Protein AF-A0A8T4PJ36-F1 (afdb_monomer_lite)

Structure (mmCIF, N/CA/C/O backbone):
data_AF-A0A8T4PJ36-F1
#
_entry.id   AF-A0A8T4PJ36-F1
#
loop_
_atom_site.group_PDB
_atom_site.id
_atom_site.type_symbol
_atom_site.label_atom_id
_atom_site.label_alt_id
_atom_site.label_comp_id
_atom_site.label_asym_id
_atom_site.label_entity_id
_atom_site.label_seq_id
_atom_site.pdbx_PDB_ins_code
_atom_site.Cartn_x
_atom_site.Cartn_y
_atom_site.Cartn_z
_atom_site.occupancy
_atom_site.B_iso_or_equiv
_atom_site.auth_seq_id
_atom_site.auth_comp_id
_atom_site.auth_asym_id
_atom_site.auth_atom_id
_atom_site.pdbx_PDB_model_num
ATOM 1 N N . MET A 1 1 ? 32.831 -8.551 37.225 1.00 59.91 1 MET A N 1
ATOM 2 C CA . MET A 1 1 ? 31.704 -7.649 36.866 1.00 59.91 1 MET A CA 1
ATOM 3 C C . MET A 1 1 ? 31.939 -6.728 35.650 1.00 59.91 1 MET A C 1
ATOM 5 O O . MET A 1 1 ? 30.963 -6.412 34.984 1.00 59.91 1 MET A O 1
ATOM 9 N N . ARG A 1 2 ? 33.161 -6.262 35.319 1.00 71.38 2 ARG A N 1
ATOM 10 C CA . ARG A 1 2 ? 33.381 -5.306 34.196 1.00 71.38 2 ARG A CA 1
ATOM 11 C C . ARG A 1 2 ? 33.255 -5.932 32.795 1.00 71.38 2 ARG A C 1
ATOM 13 O O . ARG A 1 2 ? 32.630 -5.338 31.926 1.00 71.38 2 ARG A O 1
ATOM 20 N N . PHE A 1 3 ? 33.757 -7.153 32.607 1.00 81.69 3 PHE A N 1
ATOM 21 C CA . PHE A 1 3 ? 33.689 -7.878 31.329 1.00 81.69 3 PHE A CA 1
ATOM 22 C C . PHE A 1 3 ? 32.245 -8.191 30.891 1.00 81.69 3 PHE A C 1
ATOM 24 O O . PHE A 1 3 ? 31.848 -7.902 29.768 1.00 81.69 3 PHE A O 1
ATOM 31 N N . GLN A 1 4 ? 31.407 -8.656 31.824 1.00 79.31 4 GLN A N 1
ATOM 32 C CA . GLN A 1 4 ? 29.976 -8.886 31.579 1.00 79.31 4 GLN A CA 1
ATOM 33 C C . GLN A 1 4 ? 29.222 -7.599 31.192 1.00 79.31 4 GLN A C 1
ATOM 35 O O . GLN A 1 4 ? 28.296 -7.649 30.386 1.00 79.31 4 GLN A O 1
ATOM 40 N N . LYS A 1 5 ? 29.621 -6.433 31.728 1.00 81.19 5 LYS A N 1
ATOM 41 C CA . LYS A 1 5 ? 29.044 -5.133 31.338 1.00 81.19 5 LYS A CA 1
ATOM 42 C C . LYS A 1 5 ? 29.459 -4.720 29.920 1.00 81.19 5 LYS A C 1
ATOM 44 O O . LYS A 1 5 ? 28.633 -4.172 29.197 1.00 81.19 5 LYS A O 1
ATOM 49 N N . ALA A 1 6 ? 30.696 -5.009 29.512 1.00 83.88 6 ALA A N 1
ATOM 50 C CA . ALA A 1 6 ? 31.179 -4.725 28.159 1.00 83.88 6 ALA A CA 1
ATOM 51 C C . ALA A 1 6 ? 30.429 -5.553 27.101 1.00 83.88 6 ALA A C 1
ATOM 53 O O . ALA A 1 6 ? 29.940 -4.987 26.126 1.00 83.88 6 ALA A O 1
ATOM 54 N N . ILE A 1 7 ? 30.233 -6.854 27.347 1.00 83.75 7 ILE A N 1
ATOM 55 C CA . ILE A 1 7 ? 29.456 -7.734 26.456 1.00 83.75 7 ILE A CA 1
ATOM 56 C C . ILE A 1 7 ? 28.012 -7.236 26.307 1.00 83.75 7 ILE A C 1
ATOM 58 O O . ILE A 1 7 ? 27.528 -7.096 25.187 1.00 83.75 7 ILE A O 1
ATOM 62 N N . LYS A 1 8 ? 27.341 -6.882 27.413 1.00 78.50 8 LYS A N 1
ATOM 63 C CA . LYS A 1 8 ? 25.973 -6.333 27.365 1.00 78.50 8 LYS A CA 1
ATOM 64 C C . LYS A 1 8 ? 25.879 -5.046 26.538 1.00 78.50 8 LYS A C 1
ATOM 66 O O . LYS A 1 8 ? 24.900 -4.858 25.825 1.00 78.50 8 LYS A O 1
ATOM 71 N N . LYS A 1 9 ? 26.892 -4.174 26.604 1.00 80.06 9 LYS A N 1
ATOM 72 C CA . LYS A 1 9 ? 26.925 -2.922 25.833 1.00 80.06 9 LYS A CA 1
ATOM 73 C C . LYS A 1 9 ? 27.139 -3.171 24.339 1.00 80.06 9 LYS A C 1
ATOM 75 O O . LYS A 1 9 ? 26.479 -2.533 23.531 1.00 80.06 9 LYS A O 1
ATOM 80 N N . ILE A 1 10 ? 28.005 -4.118 23.976 1.00 84.44 10 ILE A N 1
ATOM 81 C CA . ILE A 1 10 ? 28.217 -4.521 22.577 1.00 84.44 10 ILE A CA 1
ATOM 82 C C . ILE A 1 10 ? 26.946 -5.145 22.004 1.00 84.44 10 ILE A C 1
ATOM 84 O O . ILE A 1 10 ? 26.546 -4.787 20.904 1.00 84.44 10 ILE A O 1
ATOM 88 N N . MET A 1 11 ? 26.273 -6.015 22.762 1.00 81.38 11 MET A N 1
ATOM 89 C CA . MET A 1 11 ? 25.001 -6.597 22.330 1.00 81.38 11 MET A CA 1
ATOM 90 C C . MET A 1 11 ? 23.935 -5.522 22.118 1.00 81.38 11 MET A C 1
ATOM 92 O O . MET A 1 11 ? 23.313 -5.519 21.066 1.00 81.38 11 MET A O 1
ATOM 96 N N . ALA A 1 12 ? 23.778 -4.580 23.056 1.00 80.31 12 ALA A N 1
ATOM 97 C CA . ALA A 1 12 ? 22.818 -3.481 22.930 1.00 80.31 12 ALA A CA 1
ATOM 98 C C . ALA A 1 12 ? 23.116 -2.547 21.740 1.00 80.31 12 ALA A C 1
ATOM 100 O O . ALA A 1 12 ? 22.200 -2.094 21.059 1.00 80.31 12 ALA A O 1
ATOM 101 N N . LEU A 1 13 ? 24.394 -2.269 21.468 1.00 82.00 13 LEU A N 1
ATOM 102 C CA . LEU A 1 13 ? 24.802 -1.493 20.295 1.00 82.00 13 LEU A CA 1
ATOM 103 C C . LEU A 1 13 ? 24.613 -2.287 18.998 1.00 82.00 13 LEU A C 1
ATOM 105 O O . LEU A 1 13 ? 24.223 -1.706 17.994 1.00 82.00 13 LEU A O 1
ATOM 109 N N . GLY A 1 14 ? 24.836 -3.601 19.020 1.00 80.62 14 GLY A N 1
ATOM 110 C CA . GLY A 1 14 ? 24.596 -4.491 17.888 1.00 80.62 14 GLY A CA 1
ATOM 111 C C . GLY A 1 14 ? 23.115 -4.578 17.526 1.00 80.62 14 GLY A C 1
ATOM 112 O O . GLY A 1 14 ? 22.766 -4.426 16.358 1.00 80.62 14 GLY A O 1
ATOM 113 N N . THR A 1 15 ? 22.223 -4.736 18.508 1.00 79.00 15 THR A N 1
ATOM 114 C CA . THR A 1 15 ? 20.771 -4.687 18.267 1.00 79.00 15 THR A CA 1
ATOM 115 C C . THR A 1 15 ? 20.307 -3.305 17.818 1.00 79.00 15 THR A C 1
ATOM 117 O O . THR A 1 15 ? 19.521 -3.212 16.882 1.00 79.00 15 THR A O 1
ATOM 120 N N . GLY A 1 16 ? 20.828 -2.223 18.401 1.00 78.94 16 GLY A N 1
ATOM 121 C CA . GLY A 1 16 ? 20.504 -0.864 17.954 1.00 78.94 16 GLY A CA 1
ATOM 122 C C . GLY A 1 16 ? 20.959 -0.585 16.517 1.00 78.94 16 GLY A C 1
ATOM 123 O O . GLY A 1 16 ? 20.171 -0.126 15.695 1.00 78.94 16 GLY A O 1
ATOM 124 N N . ALA A 1 17 ? 22.205 -0.924 16.183 1.00 80.81 17 ALA A N 1
ATOM 125 C CA . ALA A 1 17 ? 22.762 -0.732 14.845 1.00 80.81 17 ALA A CA 1
ATOM 126 C C . ALA A 1 17 ? 22.070 -1.610 13.793 1.00 80.81 17 ALA A C 1
ATOM 128 O O . ALA A 1 17 ? 21.836 -1.151 12.679 1.00 80.81 17 ALA A O 1
ATOM 129 N N . THR A 1 18 ? 21.697 -2.845 14.140 1.00 81.12 18 THR A N 1
ATOM 130 C CA . THR A 1 18 ? 20.931 -3.717 13.234 1.00 81.12 18 THR A CA 1
ATOM 131 C C . THR A 1 18 ? 19.506 -3.220 13.036 1.00 81.12 18 THR A C 1
ATOM 133 O O . THR A 1 18 ? 19.039 -3.231 11.904 1.00 81.12 18 THR A O 1
ATOM 136 N N . MET A 1 19 ? 18.833 -2.709 14.072 1.00 84.50 19 MET A N 1
ATOM 137 C CA . MET A 1 19 ? 17.517 -2.081 13.916 1.00 84.50 19 MET A CA 1
ATOM 138 C C . MET A 1 19 ? 17.584 -0.815 13.060 1.00 84.50 19 MET A C 1
ATOM 140 O O . MET A 1 19 ? 16.771 -0.651 12.158 1.00 84.50 19 MET A O 1
ATOM 144 N N . MET A 1 20 ? 18.575 0.053 13.274 1.00 82.12 20 MET A N 1
ATOM 145 C CA . MET A 1 20 ? 18.775 1.235 12.429 1.00 82.12 20 MET A CA 1
ATOM 146 C C . MET A 1 20 ? 19.112 0.848 10.987 1.00 82.12 20 MET A C 1
ATOM 148 O O . MET A 1 20 ? 18.543 1.410 10.056 1.00 82.12 20 MET A O 1
ATOM 152 N N . GLY A 1 21 ? 19.989 -0.139 10.794 1.00 78.50 21 GLY A N 1
ATOM 153 C CA . GLY A 1 21 ? 20.327 -0.671 9.478 1.00 78.50 21 GLY A CA 1
ATOM 154 C C . GLY A 1 21 ? 19.112 -1.270 8.771 1.00 78.50 21 GLY A C 1
ATOM 155 O O . GLY A 1 21 ? 18.865 -0.940 7.619 1.00 78.50 21 GLY A O 1
ATOM 156 N N . ALA A 1 22 ? 18.308 -2.077 9.463 1.00 78.00 22 ALA A N 1
ATOM 157 C CA . ALA A 1 22 ? 17.088 -2.663 8.918 1.00 78.00 22 ALA A CA 1
ATOM 158 C C . ALA A 1 22 ? 16.047 -1.596 8.551 1.00 78.00 22 ALA A C 1
ATOM 160 O O . ALA A 1 22 ? 15.461 -1.671 7.475 1.00 78.00 22 ALA A O 1
ATOM 161 N N . THR A 1 23 ? 15.852 -0.578 9.394 1.00 76.25 23 THR A N 1
ATOM 162 C CA . THR A 1 23 ? 14.922 0.526 9.112 1.00 76.25 23 THR A CA 1
ATOM 163 C C . THR A 1 23 ? 15.378 1.354 7.918 1.00 76.25 23 THR A C 1
ATOM 165 O O . THR A 1 23 ? 14.569 1.666 7.051 1.00 76.25 23 THR A O 1
ATOM 168 N N . LEU A 1 24 ? 16.670 1.686 7.838 1.00 74.50 24 LEU A N 1
ATOM 169 C CA . LEU A 1 24 ? 17.213 2.432 6.706 1.00 74.50 24 LEU A CA 1
ATOM 170 C C . LEU A 1 24 ? 17.113 1.610 5.420 1.00 74.50 24 LEU A C 1
ATOM 172 O O . LEU A 1 24 ? 16.581 2.100 4.433 1.00 74.50 24 LEU A O 1
ATOM 176 N N . MET A 1 25 ? 17.538 0.346 5.435 1.00 73.12 25 MET A N 1
ATOM 177 C CA . MET A 1 25 ? 17.457 -0.533 4.263 1.00 73.12 25 MET A CA 1
ATOM 178 C C . MET A 1 25 ? 16.007 -0.793 3.829 1.00 73.12 25 MET A C 1
ATOM 180 O O . MET A 1 25 ? 15.721 -0.780 2.635 1.00 73.12 25 MET A O 1
ATOM 184 N N . GLY A 1 26 ? 15.076 -0.954 4.775 1.00 67.12 26 GLY A N 1
ATOM 185 C CA . GLY A 1 26 ? 13.643 -1.052 4.490 1.00 67.12 26 GLY A CA 1
ATOM 186 C C . GLY A 1 26 ? 13.064 0.235 3.894 1.00 67.12 26 GLY A C 1
ATOM 187 O O . GLY A 1 26 ? 12.284 0.173 2.947 1.00 67.12 26 GLY A O 1
ATOM 188 N N . ALA A 1 27 ? 13.486 1.402 4.387 1.00 64.12 27 ALA A N 1
ATOM 189 C CA . ALA A 1 27 ? 13.079 2.694 3.839 1.00 64.12 27 ALA A CA 1
ATOM 190 C C . ALA A 1 27 ? 13.643 2.928 2.430 1.00 64.12 27 ALA A C 1
ATOM 192 O O . ALA A 1 27 ? 12.915 3.398 1.564 1.00 64.12 27 ALA A O 1
ATOM 193 N N . PHE A 1 28 ? 14.897 2.552 2.164 1.00 63.66 28 PHE A N 1
ATOM 194 C CA . PHE A 1 28 ? 15.484 2.646 0.823 1.00 63.66 28 PHE A CA 1
ATOM 195 C C . PHE A 1 28 ? 14.823 1.685 -0.173 1.00 63.66 28 PHE A C 1
ATOM 197 O O . PHE A 1 28 ? 14.635 2.058 -1.327 1.00 63.66 28 PHE A O 1
ATOM 204 N N . ALA A 1 29 ? 14.400 0.497 0.266 1.00 60.53 29 ALA A N 1
ATOM 205 C CA . ALA A 1 29 ? 13.622 -0.421 -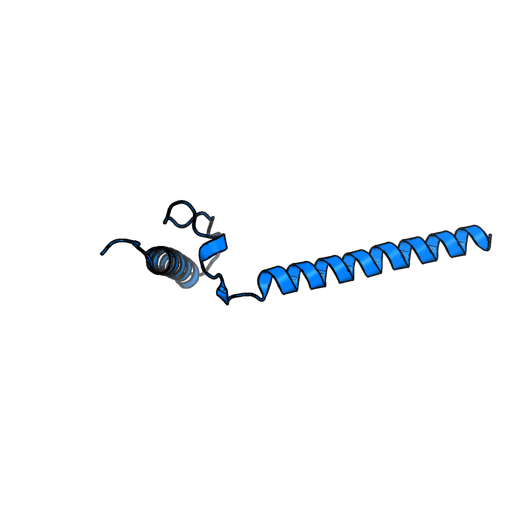0.569 1.00 60.53 29 ALA A CA 1
ATOM 206 C C . ALA A 1 29 ? 12.211 0.111 -0.899 1.00 60.53 29 ALA A C 1
ATOM 208 O O . ALA A 1 29 ? 11.664 -0.225 -1.945 1.00 60.53 29 ALA A O 1
ATOM 209 N N . ALA A 1 30 ? 11.630 0.948 -0.033 1.00 56.66 30 ALA A N 1
ATOM 210 C CA . ALA A 1 30 ? 10.333 1.598 -0.247 1.00 56.66 30 ALA A CA 1
ATOM 211 C C . ALA A 1 30 ? 10.426 2.973 -0.942 1.00 56.66 30 ALA A C 1
ATOM 213 O O . ALA A 1 30 ? 9.415 3.480 -1.424 1.00 56.66 30 ALA A O 1
ATOM 214 N N . ALA A 1 31 ? 11.612 3.591 -0.982 1.00 55.41 31 ALA A N 1
ATOM 215 C CA . ALA A 1 31 ? 11.819 4.930 -1.536 1.00 55.41 31 ALA A CA 1
ATOM 216 C C . ALA A 1 31 ? 11.861 4.956 -3.069 1.00 55.41 31 ALA A C 1
ATOM 218 O O . ALA A 1 31 ? 11.644 6.014 -3.662 1.00 55.41 31 ALA A O 1
ATOM 219 N N . ASP A 1 32 ? 12.122 3.821 -3.721 1.00 62.91 32 ASP A N 1
ATOM 220 C CA . ASP A 1 32 ? 12.145 3.768 -5.177 1.00 62.91 32 ASP A CA 1
ATOM 221 C C . ASP A 1 32 ? 10.734 3.583 -5.760 1.00 62.91 32 ASP A C 1
ATOM 223 O O . ASP A 1 32 ? 10.302 2.485 -6.121 1.00 62.91 32 ASP A O 1
ATOM 227 N N . LEU A 1 33 ? 10.001 4.697 -5.858 1.00 70.00 33 LEU A N 1
ATOM 228 C CA . LEU A 1 33 ? 8.732 4.770 -6.587 1.00 70.00 33 LEU A CA 1
ATOM 229 C C . LEU A 1 33 ? 8.908 4.591 -8.104 1.00 70.00 33 LEU A C 1
ATOM 231 O O . LEU A 1 33 ? 7.897 4.457 -8.793 1.00 70.00 33 LEU A O 1
ATOM 235 N N . ALA A 1 34 ? 10.134 4.560 -8.649 1.00 73.56 34 ALA A N 1
ATOM 236 C CA . ALA A 1 34 ? 10.334 4.354 -10.086 1.00 73.56 34 ALA A CA 1
ATOM 237 C C . ALA A 1 34 ? 9.779 3.001 -10.556 1.00 73.56 34 ALA A C 1
ATOM 239 O O . ALA A 1 34 ? 9.367 2.868 -11.705 1.00 73.56 34 ALA A O 1
ATOM 240 N N . ASN A 1 35 ? 9.712 2.022 -9.648 1.00 74.56 35 ASN A N 1
AT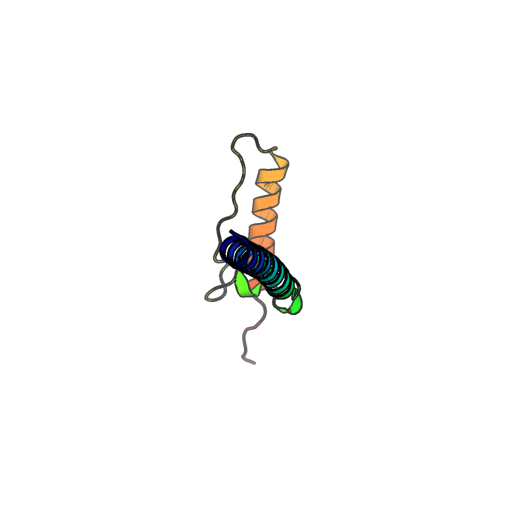OM 241 C CA . ASN A 1 35 ? 9.171 0.695 -9.921 1.00 74.56 35 ASN A CA 1
ATOM 242 C C . ASN A 1 35 ? 7.689 0.551 -9.538 1.00 74.56 35 ASN A C 1
ATOM 244 O O . ASN A 1 35 ? 7.147 -0.548 -9.622 1.00 74.56 35 ASN A O 1
ATOM 248 N N . TYR A 1 36 ? 6.999 1.613 -9.112 1.00 77.00 36 TYR A N 1
ATOM 249 C CA . TYR A 1 36 ? 5.557 1.555 -8.862 1.00 77.00 36 TYR A CA 1
ATOM 250 C C . TYR A 1 36 ? 4.787 1.434 -10.194 1.00 77.00 36 TYR A C 1
ATOM 252 O O . TYR A 1 36 ? 5.074 2.190 -11.121 1.00 77.00 36 TYR A O 1
ATOM 260 N N . PRO A 1 37 ? 3.790 0.533 -10.327 1.00 82.00 37 PRO A N 1
ATOM 261 C CA . PRO A 1 37 ? 3.163 -0.306 -9.296 1.00 82.00 37 PRO A CA 1
ATOM 262 C C . PRO A 1 37 ? 3.692 -1.754 -9.211 1.00 82.00 37 PRO A C 1
ATOM 264 O O . PRO A 1 37 ? 3.046 -2.591 -8.583 1.00 82.00 37 PRO A O 1
ATOM 267 N N . ALA A 1 38 ? 4.834 -2.083 -9.822 1.00 82.62 38 ALA A N 1
ATOM 268 C CA . ALA A 1 38 ? 5.309 -3.456 -10.036 1.00 82.62 38 ALA A CA 1
ATOM 269 C C . ALA A 1 38 ? 5.312 -4.380 -8.796 1.00 82.62 38 ALA A C 1
ATOM 271 O O . ALA A 1 38 ? 4.898 -5.528 -8.953 1.00 82.62 38 ALA A O 1
ATOM 272 N N . PRO A 1 39 ? 5.667 -3.943 -7.564 1.00 83.75 39 PRO A N 1
ATOM 273 C CA . PRO A 1 39 ? 5.597 -4.804 -6.374 1.00 83.75 39 PRO A CA 1
ATOM 274 C C . PRO A 1 39 ? 4.195 -5.341 -6.056 1.00 83.75 39 PRO A C 1
ATOM 276 O O . PRO A 1 39 ? 4.057 -6.338 -5.350 1.00 83.75 39 PRO A O 1
ATOM 279 N N . PHE A 1 40 ? 3.156 -4.683 -6.571 1.00 86.38 40 PHE A N 1
ATOM 280 C CA . PHE A 1 40 ? 1.756 -5.027 -6.348 1.00 86.38 40 PHE A CA 1
ATOM 281 C C . PHE A 1 40 ? 1.097 -5.655 -7.574 1.00 86.38 40 PHE A C 1
ATOM 283 O O . PHE A 1 40 ? -0.098 -5.933 -7.532 1.00 86.38 40 PHE A O 1
ATOM 290 N N . ILE A 1 41 ? 1.835 -5.865 -8.669 1.00 86.06 41 ILE A N 1
ATOM 291 C CA . ILE A 1 41 ? 1.315 -6.457 -9.901 1.00 86.06 41 ILE A CA 1
ATOM 292 C C . ILE A 1 41 ? 1.954 -7.825 -10.117 1.00 86.06 41 ILE A C 1
ATOM 294 O O . ILE A 1 41 ? 3.173 -7.971 -10.132 1.00 86.06 41 ILE A O 1
ATOM 298 N N . LYS A 1 42 ? 1.120 -8.838 -10.344 1.00 83.88 42 LYS A N 1
ATOM 299 C CA . LYS A 1 42 ? 1.544 -10.176 -10.752 1.00 83.88 42 LYS A CA 1
ATOM 300 C C . LYS A 1 42 ? 0.710 -10.609 -11.950 1.00 83.88 42 LYS A C 1
ATOM 302 O O . LYS A 1 42 ? -0.511 -10.489 -11.925 1.00 83.88 42 LYS A O 1
ATOM 307 N N . ASP A 1 43 ? 1.364 -11.067 -13.015 1.00 82.88 43 ASP A N 1
ATOM 308 C CA . ASP A 1 43 ? 0.703 -11.515 -14.251 1.00 82.88 43 ASP A CA 1
ATOM 309 C C . ASP A 1 43 ? -0.253 -10.459 -14.857 1.00 82.88 43 ASP A C 1
ATOM 311 O O . ASP A 1 43 ? -1.335 -10.776 -15.354 1.00 82.88 43 ASP A O 1
ATOM 315 N N . GLY A 1 44 ? 0.122 -9.174 -14.771 1.00 79.88 44 GLY A N 1
ATOM 316 C CA . GLY A 1 44 ? -0.680 -8.047 -15.274 1.00 79.88 44 GLY A CA 1
ATOM 317 C C . GLY A 1 44 ? -1.925 -7.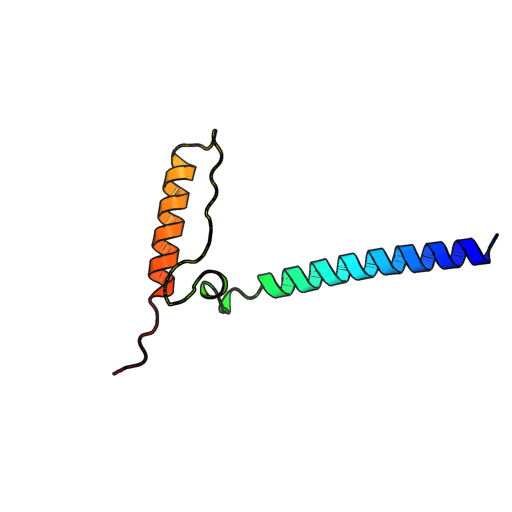720 -14.437 1.00 79.88 44 GLY A C 1
ATOM 318 O O . GLY A 1 44 ? -2.771 -6.928 -14.860 1.00 79.88 44 GLY A O 1
ATOM 319 N N . LYS A 1 45 ? -2.057 -8.322 -13.253 1.00 83.56 45 LYS A N 1
ATOM 320 C CA . LYS A 1 45 ? -3.166 -8.098 -12.325 1.00 83.56 45 LYS A CA 1
ATOM 321 C C . LYS A 1 45 ? -2.660 -7.576 -10.995 1.00 83.56 45 LYS A C 1
ATOM 323 O O . LYS A 1 45 ? -1.579 -7.953 -10.544 1.00 83.56 45 LYS A O 1
ATOM 328 N N . PHE A 1 46 ? -3.467 -6.740 -10.353 1.00 86.56 46 PHE A N 1
ATOM 329 C CA . PHE A 1 46 ? -3.214 -6.364 -8.970 1.00 86.56 46 PHE A CA 1
ATOM 330 C C . PHE A 1 46 ? -3.209 -7.609 -8.068 1.00 86.56 46 PHE A C 1
ATOM 332 O O . PHE A 1 46 ? -4.108 -8.447 -8.133 1.00 86.56 46 PHE A O 1
ATOM 339 N N . ASN A 1 47 ? -2.176 -7.725 -7.241 1.00 88.50 47 ASN A N 1
ATOM 340 C CA . ASN A 1 47 ? -1.940 -8.817 -6.312 1.00 88.50 47 ASN A CA 1
ATOM 341 C C . ASN A 1 47 ? -1.662 -8.237 -4.921 1.00 88.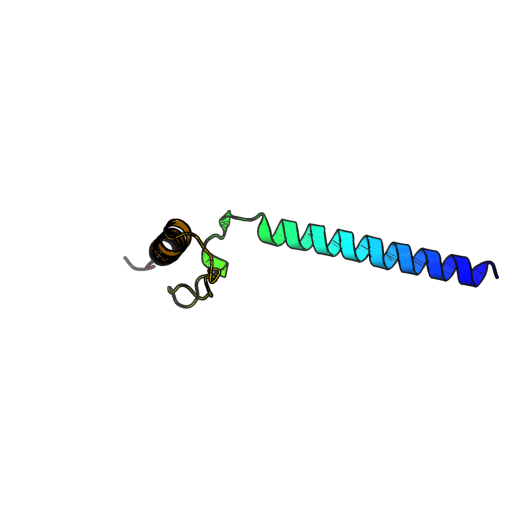50 47 ASN A C 1
ATOM 343 O O . ASN A 1 47 ? -0.514 -8.028 -4.528 1.00 88.50 47 ASN A O 1
ATOM 347 N N . GLY A 1 48 ? -2.735 -7.962 -4.187 1.00 88.00 48 GLY A N 1
ATOM 348 C CA . GLY A 1 48 ? -2.686 -7.420 -2.837 1.00 88.00 48 GLY A CA 1
ATOM 349 C C . GLY A 1 48 ? -4.066 -7.413 -2.190 1.00 88.00 48 GLY A C 1
ATOM 350 O O . GLY A 1 48 ? -5.075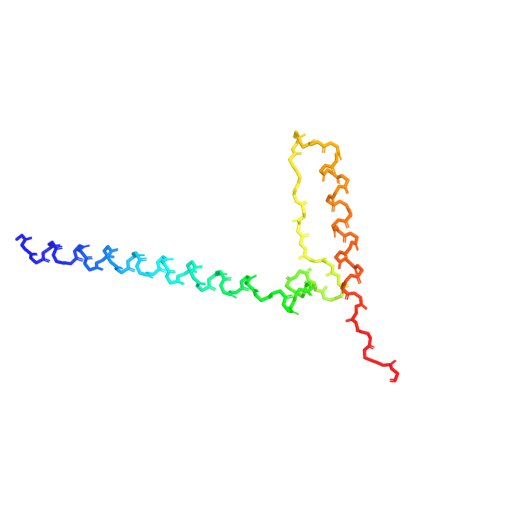 -7.685 -2.840 1.00 88.00 48 GLY A O 1
ATOM 351 N N . VAL A 1 49 ? -4.103 -7.100 -0.896 1.00 90.62 49 VAL A N 1
ATOM 352 C CA . VAL A 1 49 ? -5.349 -6.921 -0.144 1.00 90.62 49 VAL A CA 1
ATOM 353 C C . VAL A 1 49 ? -5.425 -5.471 0.295 1.00 90.62 49 VAL A C 1
ATOM 355 O O . VAL A 1 49 ? -4.515 -4.969 0.952 1.00 90.62 49 VAL A O 1
ATOM 358 N N . LEU A 1 50 ? -6.520 -4.812 -0.065 1.00 91.31 50 LEU A N 1
ATOM 359 C CA . LEU A 1 50 ? -6.858 -3.496 0.453 1.00 91.31 50 LEU A CA 1
ATOM 360 C C . LEU A 1 50 ? -7.773 -3.702 1.658 1.00 91.31 50 LEU A C 1
ATOM 362 O O . LEU A 1 50 ? -8.797 -4.376 1.555 1.00 91.31 50 LEU A O 1
ATOM 366 N N . VAL A 1 51 ? -7.369 -3.178 2.811 1.00 93.44 51 VAL A N 1
ATOM 367 C CA . VAL A 1 51 ? -8.075 -3.376 4.081 1.00 93.44 51 VAL A CA 1
ATOM 368 C C . VAL A 1 51 ? -8.735 -2.068 4.485 1.00 93.44 51 VAL A C 1
ATOM 370 O O . VAL A 1 51 ? -8.079 -1.031 4.533 1.00 93.44 51 VAL A O 1
ATOM 373 N N . VAL A 1 52 ? -10.024 -2.139 4.804 1.00 94.62 52 VAL A N 1
ATOM 374 C CA . VAL A 1 52 ? -10.818 -1.020 5.320 1.00 94.62 52 VAL A CA 1
ATOM 375 C C . VAL A 1 52 ? -11.391 -1.422 6.675 1.00 94.62 52 VAL A C 1
ATOM 377 O O . VAL A 1 52 ? -11.786 -2.573 6.865 1.00 94.62 52 VAL A O 1
ATOM 380 N N . GLY A 1 53 ? -11.389 -0.492 7.630 1.00 95.88 53 GLY A N 1
ATOM 381 C CA . GLY A 1 53 ? -11.939 -0.724 8.965 1.00 95.88 53 GLY A CA 1
ATOM 382 C C . GLY A 1 53 ? -13.463 -0.862 8.957 1.00 95.88 53 GLY A C 1
ATOM 383 O O . GLY A 1 53 ? -14.145 -0.285 8.116 1.00 95.88 53 GLY A O 1
ATOM 384 N N . ASP A 1 54 ? -14.007 -1.579 9.938 1.00 94.00 54 ASP A N 1
ATOM 385 C CA . ASP A 1 54 ? -15.455 -1.766 10.120 1.00 94.00 54 ASP A CA 1
ATOM 386 C C . ASP A 1 54 ? -16.213 -0.449 10.374 1.00 94.00 54 ASP A C 1
ATOM 388 O O . ASP A 1 54 ? -17.370 -0.305 9.987 1.00 94.00 54 ASP A O 1
ATOM 392 N N . LYS A 1 55 ? -15.543 0.516 11.011 1.00 95.69 55 LYS A N 1
ATOM 393 C CA . LYS A 1 55 ? -16.027 1.873 11.303 1.00 95.69 55 LYS A CA 1
ATOM 394 C C . LYS A 1 55 ? -15.439 2.932 10.368 1.00 95.69 55 LYS A C 1
ATOM 396 O O . LYS A 1 55 ? -15.428 4.108 10.728 1.00 95.69 55 LYS A O 1
ATOM 401 N N . ALA A 1 56 ? -14.882 2.530 9.227 1.00 93.88 56 ALA A N 1
ATOM 402 C CA . ALA A 1 56 ? -14.363 3.483 8.256 1.00 93.88 56 ALA A CA 1
ATOM 403 C C . ALA A 1 56 ? -15.494 4.357 7.702 1.00 93.88 56 ALA A C 1
ATOM 405 O O . ALA A 1 56 ? -16.652 3.929 7.636 1.00 93.88 56 ALA A O 1
ATOM 406 N N . ALA A 1 57 ? -15.160 5.584 7.314 1.00 96.69 57 ALA A N 1
ATOM 407 C CA . ALA A 1 57 ? -16.136 6.458 6.690 1.00 96.69 57 ALA A CA 1
ATOM 408 C C . ALA A 1 57 ? -16.5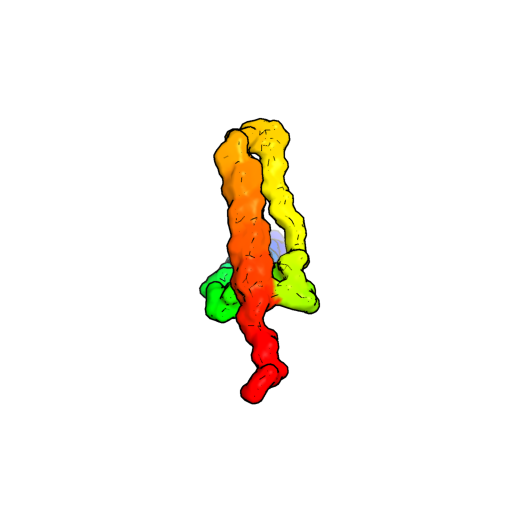16 5.897 5.307 1.00 96.69 57 ALA A C 1
ATOM 410 O O . ALA A 1 57 ? -15.759 5.135 4.696 1.00 96.69 57 ALA A O 1
ATOM 411 N N . ALA A 1 58 ? -17.697 6.249 4.796 1.00 94.12 58 ALA A N 1
ATOM 412 C CA . ALA A 1 58 ? -18.135 5.759 3.487 1.00 94.12 58 ALA A CA 1
ATOM 413 C C . ALA A 1 58 ? -17.155 6.180 2.375 1.00 94.12 58 ALA A C 1
ATOM 415 O O . ALA A 1 58 ? -16.922 5.437 1.420 1.00 94.12 58 ALA A O 1
ATOM 416 N N . GLU A 1 59 ? -16.533 7.345 2.541 1.00 95.88 59 GLU A N 1
ATOM 417 C CA . GLU A 1 59 ? -15.514 7.901 1.660 1.00 95.88 59 GLU A CA 1
ATOM 418 C C . GLU A 1 59 ? -14.269 7.007 1.582 1.00 95.88 59 GLU A C 1
ATOM 420 O O . GLU A 1 59 ? -13.724 6.831 0.495 1.00 95.88 59 GLU A O 1
ATOM 425 N N . ASP A 1 60 ? -13.858 6.378 2.688 1.00 94.62 60 ASP A N 1
ATOM 426 C CA . ASP A 1 60 ? -12.690 5.488 2.726 1.00 94.62 60 ASP A CA 1
ATOM 427 C C . ASP A 1 60 ? -12.953 4.187 1.954 1.00 94.62 60 ASP A C 1
ATOM 429 O O . ASP A 1 60 ? -12.082 3.680 1.244 1.00 94.62 60 ASP A O 1
ATOM 433 N N . VAL A 1 61 ? -14.179 3.658 2.047 1.00 93.00 61 VAL A N 1
ATOM 434 C CA . VAL A 1 61 ? -14.604 2.454 1.310 1.00 93.00 61 VAL A CA 1
ATOM 435 C C . VAL A 1 61 ? -14.597 2.719 -0.200 1.00 93.00 61 VAL A C 1
ATOM 437 O O . VAL A 1 61 ? -14.114 1.899 -0.990 1.00 93.00 61 VAL A O 1
ATOM 440 N N . ILE A 1 62 ? -15.108 3.883 -0.609 1.00 94.94 62 ILE A N 1
ATOM 441 C CA . ILE A 1 62 ? -15.118 4.299 -2.016 1.00 94.94 62 ILE A CA 1
ATOM 442 C C . ILE A 1 62 ? -13.689 4.589 -2.491 1.00 94.94 62 ILE A C 1
ATOM 444 O O . ILE A 1 62 ? -13.299 4.124 -3.563 1.00 94.94 62 ILE A O 1
ATOM 448 N N . GLY A 1 63 ? -12.886 5.279 -1.681 1.00 94.94 63 GLY A N 1
ATOM 449 C CA . GLY A 1 63 ? -11.493 5.596 -1.988 1.00 94.94 63 GLY A CA 1
ATOM 450 C C . GLY A 1 63 ? -10.643 4.347 -2.206 1.00 94.94 63 GLY A C 1
ATOM 451 O O . GLY A 1 63 ? -9.856 4.288 -3.149 1.00 94.94 63 GLY A O 1
ATOM 452 N N . VAL A 1 64 ? -10.853 3.291 -1.417 1.00 93.62 64 VAL A N 1
ATOM 453 C CA . VAL A 1 64 ? -10.180 2.004 -1.645 1.00 93.62 64 VAL A CA 1
ATOM 454 C C . VAL A 1 64 ? -10.557 1.377 -2.989 1.00 93.62 64 VAL A C 1
ATOM 456 O O . VAL A 1 64 ? -9.692 0.816 -3.665 1.00 93.62 64 VAL A O 1
ATOM 459 N N . SER A 1 65 ? -11.813 1.503 -3.414 1.00 92.12 65 SER A N 1
ATOM 460 C CA . SER A 1 65 ? -12.240 1.022 -4.734 1.00 92.12 65 SER A CA 1
ATOM 461 C C . SER A 1 65 ? -11.567 1.804 -5.869 1.00 92.12 65 SER A C 1
ATOM 463 O O . SER A 1 65 ? -11.130 1.205 -6.851 1.00 92.12 65 SER A O 1
ATOM 465 N N . ASP A 1 66 ? -11.419 3.122 -5.715 1.00 93.62 66 ASP A N 1
ATOM 466 C CA . ASP A 1 66 ? -10.702 3.975 -6.672 1.00 93.62 66 ASP A CA 1
ATOM 467 C C . ASP A 1 66 ? -9.207 3.609 -6.765 1.00 93.62 66 ASP A C 1
ATOM 469 O O . ASP A 1 66 ? -8.652 3.438 -7.857 1.00 93.62 66 ASP A O 1
ATOM 473 N N . ILE A 1 67 ? -8.561 3.350 -5.623 1.00 91.25 67 ILE A N 1
ATOM 474 C CA . ILE A 1 67 ? -7.179 2.851 -5.578 1.00 91.25 67 ILE A CA 1
ATOM 475 C C . ILE A 1 67 ? -7.067 1.508 -6.315 1.00 91.25 67 ILE A C 1
ATOM 477 O O . ILE A 1 67 ? -6.182 1.339 -7.152 1.00 91.25 67 ILE A O 1
ATOM 481 N N . ALA A 1 68 ? -7.980 0.565 -6.075 1.00 88.81 68 ALA A N 1
ATOM 482 C CA . ALA A 1 68 ? -7.957 -0.735 -6.747 1.00 88.81 68 ALA A CA 1
ATOM 483 C C . ALA A 1 68 ? -8.023 -0.602 -8.280 1.00 88.81 68 ALA A C 1
ATOM 485 O O . ALA A 1 68 ? -7.258 -1.247 -9.008 1.00 88.81 68 ALA A O 1
ATOM 486 N N . ILE A 1 69 ? -8.917 0.259 -8.774 1.00 89.12 69 ILE A N 1
ATOM 487 C CA . ILE A 1 69 ? -9.108 0.494 -10.210 1.00 89.12 69 ILE A CA 1
ATOM 488 C C . ILE A 1 69 ? -7.886 1.194 -10.810 1.00 89.12 69 ILE A C 1
ATOM 490 O O . ILE A 1 69 ? -7.377 0.762 -11.849 1.00 89.12 69 ILE A O 1
ATOM 494 N N . SER A 1 70 ? -7.383 2.242 -10.156 1.00 88.62 70 SER A N 1
ATOM 495 C CA . SER A 1 70 ? -6.215 2.988 -10.634 1.00 88.62 70 SER A CA 1
ATOM 496 C C . SER A 1 70 ? -4.960 2.109 -10.708 1.00 88.62 70 SER A C 1
ATOM 498 O O . SER A 1 70 ? -4.217 2.183 -11.691 1.00 88.62 70 SER A O 1
ATOM 500 N N . MET A 1 71 ? -4.766 1.196 -9.750 1.00 86.62 71 MET A N 1
ATOM 501 C CA . MET A 1 71 ? -3.665 0.228 -9.772 1.00 86.62 71 MET A CA 1
ATOM 502 C C . MET A 1 71 ? -3.788 -0.774 -10.925 1.00 86.62 71 MET A C 1
ATOM 504 O O . MET A 1 71 ? -2.798 -1.046 -11.606 1.00 86.62 71 MET A O 1
ATOM 508 N N . GLN A 1 72 ? -4.989 -1.290 -11.204 1.00 83.94 72 GLN A N 1
ATOM 509 C CA . GLN A 1 72 ? -5.213 -2.188 -12.344 1.00 83.94 72 GLN A CA 1
ATOM 510 C C . GLN A 1 72 ? -5.000 -1.481 -13.694 1.00 83.94 72 GLN A C 1
ATOM 512 O O . GLN A 1 72 ? -4.495 -2.083 -14.649 1.00 83.94 72 GLN A O 1
ATOM 517 N N . PHE A 1 73 ? -5.349 -0.197 -13.784 1.00 85.25 73 PHE A N 1
ATOM 518 C CA . PHE A 1 73 ? -5.069 0.609 -14.968 1.00 85.25 73 PHE A CA 1
ATOM 519 C C . PHE A 1 73 ? -3.561 0.821 -15.159 1.00 85.25 73 PHE A C 1
ATOM 521 O O . PHE A 1 73 ? -3.035 0.602 -16.254 1.00 85.25 73 PHE A O 1
ATOM 528 N N . ALA A 1 74 ? -2.845 1.165 -14.085 1.00 81.06 74 ALA A N 1
ATOM 529 C CA . ALA A 1 74 ? -1.394 1.335 -14.102 1.00 81.06 74 ALA A CA 1
ATOM 530 C C . ALA A 1 74 ? -0.644 0.030 -14.447 1.00 81.06 74 ALA A C 1
ATOM 532 O O . ALA A 1 74 ? 0.382 0.076 -15.123 1.00 81.06 74 ALA A O 1
ATOM 533 N N . ALA A 1 75 ? -1.192 -1.132 -14.076 1.00 76.88 75 ALA A N 1
ATOM 534 C CA . ALA A 1 75 ? -0.655 -2.455 -14.411 1.00 76.88 75 ALA A CA 1
ATOM 535 C C . ALA A 1 75 ? -0.645 -2.780 -15.916 1.00 76.88 75 ALA A C 1
ATOM 537 O O . ALA A 1 75 ? 0.080 -3.669 -16.352 1.00 76.88 75 ALA A O 1
ATOM 538 N N . THR A 1 76 ? -1.467 -2.095 -16.718 1.00 67.81 76 THR A N 1
ATOM 539 C CA . THR A 1 76 ? -1.707 -2.456 -18.127 1.00 67.81 76 THR A CA 1
ATOM 540 C C . THR A 1 76 ? -0.686 -1.824 -19.095 1.00 67.81 76 THR A C 1
ATOM 542 O O . THR A 1 76 ? -0.788 -1.994 -20.312 1.00 67.81 76 THR A O 1
ATOM 545 N N . LYS A 1 77 ? 0.352 -1.131 -18.604 1.00 61.97 77 LYS A N 1
ATOM 546 C CA . LYS A 1 77 ? 1.408 -0.556 -19.457 1.00 61.97 77 LYS A CA 1
ATOM 547 C C . LYS A 1 77 ? 2.589 -1.508 -19.677 1.00 61.97 77 LYS A C 1
ATOM 549 O O . LYS A 1 77 ? 3.617 -1.362 -19.041 1.00 61.97 77 LYS A O 1
ATOM 554 N N . GLU A 1 78 ? 2.401 -2.466 -20.582 1.00 51.47 78 GLU A N 1
ATOM 555 C CA . GLU A 1 78 ? 3.198 -2.704 -21.805 1.00 51.47 78 GLU A CA 1
ATOM 556 C C . GLU A 1 78 ? 2.767 -4.052 -22.410 1.00 51.47 78 GLU A C 1
ATOM 558 O O . GLU A 1 78 ? 3.001 -5.118 -21.847 1.00 51.47 78 GLU A O 1
ATOM 563 N N . LYS A 1 79 ? 2.137 -4.022 -23.590 1.00 46.66 79 LYS A N 1
ATOM 564 C CA . LYS A 1 79 ? 2.242 -5.143 -24.531 1.00 46.66 79 LYS A CA 1
ATOM 565 C C . LYS A 1 79 ? 3.518 -4.894 -25.338 1.00 46.66 79 LYS A C 1
ATOM 567 O O . LYS A 1 79 ? 3.501 -3.954 -26.135 1.00 46.66 79 LYS A O 1
ATOM 572 N N . PRO A 1 80 ? 4.586 -5.697 -25.203 1.00 46.75 80 PRO A N 1
ATOM 573 C CA . PRO A 1 80 ? 5.639 -5.694 -26.202 1.00 46.75 80 PRO A CA 1
ATOM 574 C C . PRO A 1 80 ? 5.068 -6.406 -27.433 1.00 46.75 80 PRO A C 1
ATOM 576 O O . PRO A 1 80 ? 4.825 -7.612 -27.403 1.00 46.75 80 PRO A O 1
ATOM 579 N N . GLY A 1 81 ? 4.754 -5.656 -28.490 1.00 53.22 81 GLY A N 1
ATOM 580 C CA . GLY A 1 81 ? 4.261 -6.256 -29.731 1.00 53.22 81 GLY A CA 1
ATOM 581 C C . GLY A 1 81 ? 3.404 -5.348 -30.605 1.00 53.22 81 GLY A C 1
ATOM 582 O O . GLY A 1 81 ? 2.215 -5.615 -30.793 1.00 53.22 81 GLY A O 1
ATOM 583 N N . LYS A 1 82 ? 4.027 -4.318 -31.177 1.00 37.75 82 LYS A N 1
ATOM 584 C CA . LYS A 1 82 ? 3.982 -4.083 -32.624 1.00 37.75 82 LYS A CA 1
ATOM 585 C C . LYS A 1 82 ? 5.388 -3.767 -33.099 1.00 37.75 82 LYS A C 1
ATOM 587 O O . LYS A 1 82 ? 6.063 -3.003 -32.378 1.00 37.75 82 LYS A O 1
#

Sequence (82 aa):
MRFQKAIKKIMALGTGATMMGATLMGAFAAADLANYPAPFIKDGKFNGVLVVGDKAAAEDVIGVSDIAISMQFAATKEKPGK

pLDDT: mean 79.82, std 12.94, range [37.75, 96.69]

Radius of gyration: 21.81 Å; chains: 1; bounding box: 52×19×70 Å

Secondary structure (DSSP, 8-state):
-HHHHHHHHHHHHHHHHHHHHHHHHHHHHHH-GGGTTGGGEETTEE-S-----TT--HHHHHHHHHHHHHHHHHTT------

Foldseek 3Di:
DVVVVVVVVVVVVVVVVVVVVCVVVVVVVVVPCVCPPVVQDDPLAGNDDDDDDPPHDPVVVVVSVVVRVVRSVVSNPDDPDD